Protein AF-A0AA85J1I8-F1 (afdb_monomer)

pLDDT: mean 72.12, std 15.94, range [35.16, 92.12]

Mean predicted aligned error: 10.32 Å

Foldseek 3Di:
DVQDQVLVLVVVLVVVDPCPDLEAEEEEEEECVVVADQVNVVVVVVVRLVVSQVVVVPCCVVVPDPGHRHYHYDYDYDDLCVLVVSVVVVHQEYEYAEALVSLVSSQVVCFVVLRQYEYEHVPFDDPVSVVVSVVPSTSYHYDHCDPVNVCCVVVVD

Radius of gyration: 15.45 Å; Cα contacts (8 Å, |Δi|>4): 206; chains: 1; bounding box: 33×38×38 Å

Solvent-accessible surface area (backbone atoms only — not comparable to full-atom values): 9075 Å² total; per-residue (Å²): 106,92,55,60,69,63,51,50,54,53,60,68,48,55,84,75,52,80,69,86,53,69,57,48,34,33,35,35,36,31,39,79,88,71,79,63,54,70,67,62,51,49,54,53,45,53,63,42,50,69,49,42,65,65,57,46,58,66,64,32,73,78,68,77,50,95,62,81,57,47,79,44,78,46,80,43,72,70,48,90,64,49,59,56,54,39,56,77,68,64,40,58,34,39,38,33,46,23,39,41,71,56,40,53,52,50,46,67,65,31,33,88,73,69,35,40,30,36,34,39,34,54,64,64,64,59,69,71,68,46,56,60,46,68,75,40,93,53,49,60,46,79,49,67,80,44,72,66,59,49,44,47,42,63,72,73,106

Nearest PDB structures (foldseek):
  7f57-assembly1_D  TM=6.020E-01  e=2.165E-02  Rattus norvegicus
  8gc5-assembly1_D  TM=5.564E-01  e=2.461E-02  Rattus norvegicus
  8h50-assembly1_B  TM=5.352E-01  e=3.195E-01  unclassified
  2hqr-assembly1_B  TM=5.056E-01  e=8.909E-01  Helicobacter pylori J99
  8h4z-assembly2_D  TM=4.462E-01  e=3.872E-01  Helicobacter pylori NCTC 11637 = CCUG 17874 = ATCC 43504 = JCM 12093

Secondary structure (DSSP, 8-state):
--SHHHHHHHHHHSTT---SSSEEEEEEEE-GGG---HHHHHHHHHHHHHHHHHHHHHHHTTTT-SSPPEEEEEEEE--HHHHHHHHHTT-SEEEEES-HHHHHHHHHHHGGGT-EEEE--SSPPPHHHHHHHHTTT--EEE----HHHHHHHHHT-

Sequence (157 aa):
MKYSAFVLAILSAIPTCTCDGNTLNIGIIYDNELGISGEALMRRFDELSAKMEYYADYPIRNFSLPSPPALNITVNEFTVGQVCNLIERNVHVIISLTTCSVAQLIESQTSPHRITHVAIPRPACSKDSIDSSALSASTTIWIQPTPEHTSRAIYEL

Structure (mmCIF, N/CA/C/O backbone):
data_AF-A0AA85J1I8-F1
#
_entry.id   AF-A0AA85J1I8-F1
#
loop_
_atom_site.group_PDB
_atom_site.id
_atom_site.type_symbol
_atom_site.label_atom_id
_atom_site.label_alt_id
_atom_site.label_comp_id
_atom_site.label_asym_id
_atom_site.label_entity_id
_atom_site.label_seq_id
_atom_site.pdbx_PDB_ins_code
_atom_site.Cartn_x
_atom_site.Cartn_y
_atom_site.Cartn_z
_atom_site.occupancy
_atom_site.B_iso_or_equiv
_atom_site.auth_seq_id
_atom_site.auth_comp_id
_atom_site.auth_asym_id
_atom_site.auth_atom_id
_atom_site.pdbx_PDB_model_num
ATOM 1 N N . MET A 1 1 ? 9.930 15.253 -5.716 1.00 35.16 1 MET A N 1
ATOM 2 C CA . MET A 1 1 ? 8.536 14.742 -5.571 1.00 35.16 1 MET A CA 1
ATOM 3 C C . MET A 1 1 ? 8.417 13.437 -4.745 1.00 35.16 1 MET A C 1
ATOM 5 O O . MET A 1 1 ? 7.687 12.536 -5.130 1.00 35.16 1 MET A O 1
ATOM 9 N N . LYS A 1 2 ? 9.072 13.281 -3.581 1.00 42.81 2 LYS A N 1
ATOM 10 C CA . LYS A 1 2 ? 9.062 11.976 -2.867 1.00 42.81 2 LYS A CA 1
ATOM 11 C C . LYS A 1 2 ? 7.826 11.701 -1.993 1.00 42.81 2 LYS A C 1
ATOM 13 O O . LYS A 1 2 ? 7.659 10.581 -1.535 1.00 42.81 2 LYS A O 1
ATOM 18 N N . TYR A 1 3 ? 6.961 12.693 -1.783 1.00 43.09 3 TYR A N 1
ATOM 19 C CA . TYR A 1 3 ? 5.944 12.638 -0.723 1.00 43.09 3 TYR A CA 1
ATOM 20 C C . TYR A 1 3 ? 4.504 12.871 -1.198 1.00 43.09 3 TYR A C 1
ATOM 22 O O . TYR A 1 3 ? 3.575 12.688 -0.426 1.00 43.09 3 TYR A O 1
ATOM 30 N N . SER A 1 4 ? 4.290 13.239 -2.465 1.00 49.56 4 SER A N 1
ATOM 31 C CA . SER A 1 4 ? 2.975 13.705 -2.929 1.00 49.56 4 SER A CA 1
ATOM 32 C C . SER A 1 4 ? 1.932 12.585 -3.016 1.00 49.56 4 SER A C 1
ATOM 34 O O . SER A 1 4 ? 0.830 12.761 -2.517 1.00 49.56 4 SER A O 1
ATOM 36 N N . ALA A 1 5 ? 2.284 11.420 -3.565 1.00 50.50 5 ALA A N 1
ATOM 37 C CA . ALA A 1 5 ? 1.347 10.308 -3.739 1.00 50.50 5 ALA A CA 1
ATOM 38 C C . ALA A 1 5 ? 0.923 9.652 -2.412 1.00 50.50 5 ALA A C 1
ATOM 40 O O . ALA A 1 5 ? -0.248 9.348 -2.218 1.00 50.50 5 ALA A O 1
ATOM 41 N N . PHE A 1 6 ? 1.866 9.478 -1.483 1.00 52.22 6 PHE A N 1
ATOM 42 C CA . P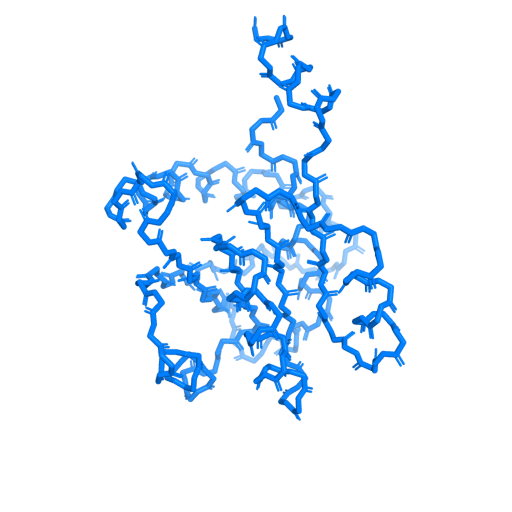HE A 1 6 ? 1.597 8.886 -0.170 1.00 52.22 6 PHE A CA 1
ATOM 43 C C . PHE A 1 6 ? 0.777 9.819 0.728 1.00 52.22 6 PHE A C 1
ATOM 45 O O . PHE A 1 6 ? -0.173 9.387 1.376 1.00 52.22 6 PHE A O 1
ATOM 52 N N . VAL A 1 7 ? 1.101 11.117 0.718 1.00 55.50 7 VAL A N 1
ATOM 53 C CA . VAL A 1 7 ? 0.304 12.126 1.422 1.00 55.50 7 VAL A CA 1
ATOM 54 C C . VAL A 1 7 ? -1.100 12.189 0.825 1.00 55.50 7 VAL A C 1
ATOM 56 O O . VAL A 1 7 ? -2.063 12.163 1.578 1.00 55.50 7 VAL A O 1
ATOM 59 N N . LEU A 1 8 ? -1.244 12.179 -0.505 1.00 56.53 8 LEU A N 1
ATOM 60 C CA . LEU A 1 8 ? -2.554 12.161 -1.161 1.00 56.53 8 LEU A CA 1
ATOM 61 C C . LEU A 1 8 ? -3.372 10.911 -0.792 1.00 56.53 8 LEU A C 1
ATOM 63 O O . LEU A 1 8 ? -4.560 11.028 -0.508 1.00 56.53 8 LEU A O 1
ATOM 67 N N . ALA A 1 9 ? -2.730 9.742 -0.736 1.00 58.00 9 ALA A N 1
ATOM 68 C CA . ALA A 1 9 ? -3.348 8.480 -0.336 1.00 58.00 9 ALA A CA 1
ATOM 69 C C . ALA A 1 9 ? -3.899 8.532 1.097 1.00 58.00 9 ALA A C 1
ATOM 71 O O . ALA A 1 9 ? -5.064 8.215 1.326 1.00 58.00 9 ALA A O 1
ATOM 72 N N . ILE A 1 10 ? -3.100 9.007 2.052 1.00 60.16 10 ILE A N 1
ATOM 73 C CA . ILE A 1 10 ? -3.542 9.140 3.445 1.00 60.16 10 ILE A CA 1
ATOM 74 C C . ILE A 1 10 ? -4.619 10.216 3.572 1.00 60.16 10 ILE A C 1
ATOM 76 O O . ILE A 1 10 ? -5.640 9.967 4.203 1.00 60.16 10 ILE A O 1
ATOM 80 N N . LEU A 1 11 ? -4.452 11.372 2.920 1.00 58.59 11 LEU A N 1
ATOM 81 C CA . LEU A 1 11 ? -5.455 12.440 2.923 1.00 58.59 11 LEU A CA 1
ATOM 82 C C . LEU A 1 11 ? -6.796 11.982 2.339 1.00 58.59 11 LEU A C 1
ATOM 84 O O . LEU A 1 11 ? -7.837 12.383 2.847 1.00 58.59 11 LEU A O 1
ATOM 88 N N . SER A 1 12 ? -6.787 11.121 1.318 1.00 58.34 12 SER A N 1
ATOM 89 C CA . SER A 1 12 ? -8.013 10.560 0.734 1.00 58.34 12 SER A CA 1
ATOM 90 C C . SER A 1 12 ? -8.748 9.583 1.658 1.00 58.34 12 SER A C 1
ATOM 92 O O . SER A 1 12 ? -9.943 9.368 1.479 1.00 58.34 12 SER A O 1
ATOM 94 N N . ALA A 1 13 ? -8.065 9.036 2.668 1.00 56.28 13 ALA A N 1
ATOM 95 C CA . ALA A 1 13 ? -8.637 8.106 3.637 1.00 56.28 13 ALA A CA 1
ATOM 96 C C . ALA A 1 13 ? -9.138 8.770 4.931 1.00 56.28 13 ALA A C 1
ATOM 98 O O . ALA A 1 13 ? -9.902 8.165 5.685 1.00 56.28 13 ALA A O 1
ATOM 99 N N . ILE A 1 14 ? -8.754 10.024 5.189 1.00 56.56 14 ILE A N 1
ATOM 100 C CA . ILE A 1 14 ? -9.244 10.799 6.341 1.00 56.56 14 ILE A CA 1
ATOM 101 C C . ILE A 1 14 ? -10.782 10.951 6.329 1.00 56.56 14 ILE A C 1
ATOM 103 O O . ILE A 1 14 ? -11.387 10.728 7.375 1.00 56.56 14 ILE A O 1
ATOM 107 N N . PRO A 1 15 ? -11.458 11.247 5.195 1.00 52.00 15 PRO A N 1
ATOM 108 C CA . PRO A 1 15 ? -12.918 11.385 5.156 1.00 52.00 15 PRO A CA 1
ATOM 109 C C . PRO A 1 15 ? -13.671 10.071 5.392 1.00 52.00 15 PRO A C 1
ATOM 111 O O . PRO A 1 15 ? -14.834 10.096 5.781 1.00 52.00 15 PRO A O 1
ATOM 114 N N . THR A 1 16 ? -13.032 8.924 5.135 1.00 51.06 16 THR A N 1
ATOM 115 C CA . THR A 1 16 ? -13.631 7.594 5.342 1.00 51.06 16 THR A CA 1
ATOM 116 C C . THR A 1 16 ? -13.517 7.105 6.786 1.00 51.06 16 THR A C 1
ATOM 118 O O . THR A 1 16 ? -14.067 6.062 7.128 1.00 51.06 16 THR A O 1
ATOM 121 N N . CYS A 1 17 ? -12.816 7.850 7.642 1.00 49.97 17 CYS A N 1
ATOM 122 C CA . CYS A 1 17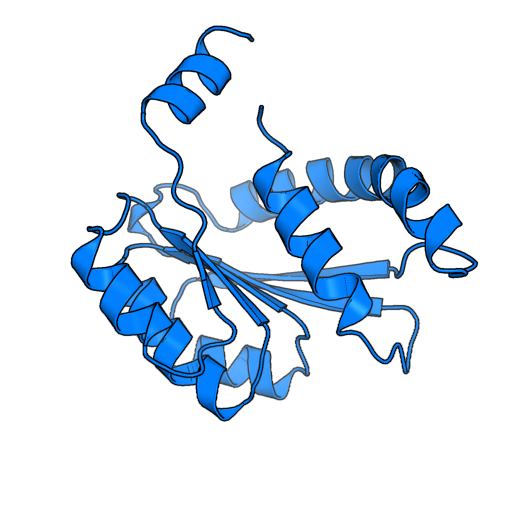 ? -12.613 7.498 9.036 1.00 49.97 17 CYS A CA 1
ATOM 123 C C . CYS A 1 17 ? -13.767 8.064 9.880 1.00 49.97 17 CYS A C 1
ATOM 125 O O . CYS A 1 17 ? -13.810 9.255 10.183 1.00 49.97 17 CYS A O 1
ATOM 127 N N . THR A 1 18 ? -14.708 7.217 10.301 1.00 48.00 18 THR A N 1
ATOM 128 C CA . THR A 1 18 ? -15.500 7.514 11.502 1.00 48.00 18 THR A CA 1
ATOM 129 C C . THR A 1 18 ? -14.554 7.320 12.683 1.00 48.00 18 THR A C 1
ATOM 131 O O . THR A 1 18 ? -14.324 6.188 13.096 1.00 48.00 18 THR A O 1
ATOM 134 N N . CYS A 1 19 ? -13.904 8.396 13.135 1.00 51.62 19 CYS A N 1
ATOM 135 C CA . CYS A 1 19 ? -12.876 8.361 14.179 1.00 51.62 19 CYS A CA 1
ATOM 136 C C . CYS A 1 19 ? -13.466 7.970 15.544 1.00 51.62 19 CYS A C 1
ATOM 138 O O . CYS A 1 19 ? -13.639 8.817 16.419 1.00 51.62 19 CYS A O 1
ATOM 140 N N . ASP A 1 20 ? -13.762 6.688 15.739 1.00 47.06 20 ASP A N 1
ATOM 141 C CA . ASP A 1 20 ? -14.027 6.108 17.052 1.00 47.06 20 ASP A CA 1
ATOM 142 C C . ASP A 1 20 ? -12.664 5.764 17.674 1.00 47.06 20 ASP A C 1
ATOM 144 O O . ASP A 1 20 ? -12.159 4.646 17.609 1.00 47.06 20 ASP A O 1
ATOM 148 N N . GLY A 1 21 ? -11.986 6.807 18.154 1.00 55.88 21 GLY A N 1
ATOM 149 C CA . GLY A 1 21 ? -10.577 6.767 18.539 1.00 55.88 21 GLY A CA 1
ATOM 150 C C . GLY A 1 21 ? -9.722 7.566 17.561 1.00 55.88 21 GLY A C 1
ATOM 151 O O . GLY A 1 21 ? -9.796 7.412 16.348 1.00 55.88 21 GLY A O 1
ATOM 152 N N . ASN A 1 22 ? -8.910 8.469 18.096 1.00 69.00 22 ASN A N 1
ATOM 153 C CA . ASN A 1 22 ? -8.157 9.484 17.357 1.00 69.00 22 ASN A CA 1
ATOM 154 C C . ASN A 1 22 ? -6.948 8.899 16.579 1.00 69.00 22 ASN A C 1
ATOM 156 O O . ASN A 1 22 ? -5.903 9.543 16.498 1.00 69.00 22 ASN A O 1
ATOM 160 N N . THR A 1 23 ? -7.037 7.658 16.080 1.00 77.06 23 THR A N 1
ATOM 161 C CA . THR A 1 23 ? -5.923 6.897 15.498 1.00 77.06 23 THR A CA 1
ATOM 162 C C . THR A 1 23 ? -6.300 6.274 14.156 1.00 77.06 23 THR A C 1
ATOM 164 O O . THR A 1 23 ? -7.248 5.501 14.057 1.00 77.06 23 THR A O 1
ATOM 167 N N . LEU A 1 24 ? -5.503 6.558 13.128 1.00 79.00 24 LEU A N 1
ATOM 168 C CA . LEU A 1 24 ? -5.640 5.990 11.793 1.00 79.00 24 LEU A CA 1
ATOM 169 C C . LEU A 1 24 ? -4.692 4.790 11.638 1.00 79.00 24 LEU A C 1
ATOM 171 O O . LEU A 1 24 ? -3.483 4.950 11.468 1.00 79.00 24 LEU A O 1
ATOM 175 N N . ASN A 1 25 ? -5.253 3.580 11.695 1.00 86.38 25 ASN A N 1
ATOM 176 C CA . ASN A 1 25 ? -4.525 2.330 11.438 1.00 86.38 25 ASN A CA 1
ATOM 177 C C . ASN A 1 25 ? -4.272 2.129 9.934 1.00 86.38 25 ASN A C 1
ATOM 179 O O . ASN A 1 25 ? -5.225 1.977 9.164 1.00 86.38 25 ASN A O 1
ATOM 183 N N . ILE A 1 26 ? -3.001 2.081 9.535 1.00 86.88 26 ILE A N 1
ATOM 184 C CA . ILE A 1 26 ? -2.547 1.906 8.152 1.00 86.88 26 ILE A CA 1
ATOM 185 C C . ILE A 1 26 ? -1.728 0.616 8.061 1.00 86.88 26 ILE A C 1
ATOM 187 O O . ILE A 1 26 ? -0.683 0.472 8.696 1.00 86.88 26 ILE A O 1
ATOM 191 N N . GLY A 1 27 ? -2.191 -0.323 7.241 1.00 90.94 27 GLY A N 1
ATOM 192 C CA . GLY A 1 27 ? -1.435 -1.512 6.868 1.00 90.94 27 GLY A CA 1
ATOM 193 C C . GLY A 1 27 ? -0.627 -1.259 5.602 1.00 90.94 27 GLY A C 1
ATOM 194 O O . GLY A 1 27 ? -1.156 -0.743 4.625 1.00 90.94 27 GLY A O 1
ATOM 195 N N . ILE A 1 28 ? 0.644 -1.635 5.591 1.00 90.12 28 I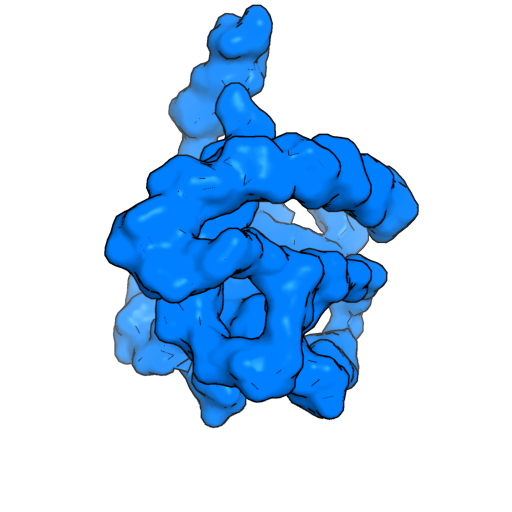LE A N 1
ATOM 196 C CA . ILE A 1 28 ? 1.511 -1.563 4.418 1.00 90.12 28 ILE A CA 1
ATOM 197 C C . ILE A 1 28 ? 1.982 -2.971 4.090 1.00 90.12 28 ILE A C 1
ATOM 199 O O . ILE A 1 28 ? 2.512 -3.680 4.947 1.00 90.12 28 ILE A O 1
ATOM 203 N N . ILE A 1 29 ? 1.781 -3.363 2.840 1.00 92.12 29 ILE A N 1
ATOM 204 C CA . ILE A 1 29 ? 2.192 -4.653 2.305 1.00 92.12 29 ILE A CA 1
ATOM 205 C C . ILE A 1 29 ? 3.244 -4.404 1.237 1.00 92.12 29 ILE A C 1
ATOM 207 O O . ILE A 1 29 ? 3.017 -3.604 0.330 1.00 92.12 29 ILE A O 1
ATOM 211 N N . TYR A 1 30 ? 4.376 -5.091 1.330 1.00 90.69 30 TYR A N 1
ATOM 212 C CA . TYR A 1 30 ? 5.431 -5.020 0.324 1.00 90.69 30 TYR A CA 1
ATOM 213 C C . TYR A 1 30 ? 5.834 -6.412 -0.167 1.00 90.69 30 TYR A C 1
ATOM 215 O O . TYR A 1 30 ? 5.644 -7.384 0.556 1.00 90.69 30 TYR A O 1
ATOM 223 N N . ASP A 1 31 ? 6.379 -6.529 -1.376 1.00 87.00 31 ASP A N 1
ATOM 224 C CA . ASP A 1 31 ? 6.956 -7.783 -1.872 1.00 87.00 31 ASP A CA 1
ATOM 225 C C . ASP A 1 31 ? 8.465 -7.666 -2.140 1.00 87.00 31 ASP A C 1
ATOM 227 O O . ASP A 1 31 ? 9.048 -6.577 -2.180 1.00 87.00 31 ASP A O 1
ATOM 231 N N . ASN A 1 32 ? 9.117 -8.821 -2.285 1.00 77.94 32 ASN A N 1
ATOM 232 C CA . ASN A 1 32 ? 10.573 -8.911 -2.439 1.00 77.94 32 ASN A CA 1
ATOM 233 C C . ASN A 1 32 ? 11.087 -8.325 -3.761 1.00 77.94 32 ASN A C 1
ATOM 235 O O . ASN A 1 32 ? 12.268 -7.990 -3.869 1.00 77.94 32 ASN A O 1
ATOM 239 N N . GLU A 1 33 ? 10.204 -8.139 -4.741 1.00 76.94 33 GLU A N 1
ATOM 240 C CA . GLU A 1 33 ? 10.519 -7.566 -6.055 1.00 76.94 33 GLU A CA 1
ATOM 241 C C . GLU A 1 33 ? 10.885 -6.075 -5.969 1.00 76.94 33 GLU A C 1
ATOM 243 O O . GLU A 1 33 ? 11.509 -5.514 -6.872 1.00 76.94 33 GLU A O 1
ATOM 248 N N . LEU A 1 34 ? 10.568 -5.410 -4.855 1.00 68.31 34 LEU A N 1
ATOM 249 C CA . LEU A 1 34 ? 10.984 -4.029 -4.626 1.00 68.31 34 LEU A CA 1
ATOM 250 C C . LEU A 1 34 ? 12.473 -3.856 -4.331 1.00 68.31 34 LEU A C 1
ATOM 252 O O . LEU A 1 34 ? 12.974 -2.734 -4.464 1.00 68.31 34 LEU A O 1
ATOM 256 N N . GLY A 1 35 ? 13.168 -4.909 -3.889 1.00 69.50 35 GLY A N 1
ATOM 257 C CA . GLY A 1 35 ? 14.573 -4.831 -3.477 1.00 69.50 35 GLY A CA 1
ATOM 258 C C . GLY A 1 35 ? 14.826 -3.910 -2.273 1.00 69.50 35 GLY A C 1
ATOM 259 O O . GLY A 1 35 ? 15.940 -3.414 -2.101 1.00 69.50 35 GLY A O 1
ATOM 260 N N . ILE A 1 36 ? 13.802 -3.637 -1.455 1.00 71.75 36 ILE A N 1
ATOM 261 C CA . ILE A 1 36 ? 13.881 -2.802 -0.248 1.00 71.75 36 ILE A CA 1
ATOM 262 C C . ILE A 1 36 ? 13.406 -3.638 0.941 1.00 71.75 36 ILE A C 1
ATOM 264 O O . ILE A 1 36 ? 12.326 -4.216 0.891 1.00 71.75 36 ILE A O 1
ATOM 268 N N . SER A 1 37 ? 14.196 -3.690 2.017 1.00 77.44 37 SER A N 1
ATOM 269 C CA . SER A 1 37 ? 13.801 -4.400 3.237 1.00 77.44 37 SER A CA 1
ATOM 270 C C . SER A 1 37 ? 12.683 -3.669 3.989 1.00 77.44 37 SER A C 1
ATOM 272 O O . SER A 1 37 ? 12.597 -2.436 3.959 1.00 77.44 37 SER A O 1
ATOM 274 N N . GLY A 1 38 ? 11.871 -4.420 4.739 1.00 75.50 38 GLY A N 1
ATOM 275 C CA . GLY A 1 38 ? 10.821 -3.857 5.594 1.00 75.50 38 GLY A CA 1
ATOM 276 C C . GLY A 1 38 ? 11.334 -2.806 6.587 1.00 75.50 38 GLY A C 1
ATOM 277 O O . GLY A 1 38 ? 10.691 -1.778 6.768 1.00 75.50 38 GLY A O 1
ATOM 278 N N . GLU A 1 39 ? 12.529 -2.992 7.159 1.00 79.44 39 GLU A N 1
ATOM 279 C CA . GLU A 1 39 ? 13.159 -2.007 8.057 1.00 79.44 39 GLU A CA 1
ATOM 280 C C . GLU A 1 39 ? 13.490 -0.688 7.346 1.00 79.44 39 GLU A C 1
ATOM 282 O O . GLU A 1 39 ? 13.252 0.400 7.875 1.00 79.44 39 GLU A O 1
ATOM 287 N N . ALA A 1 40 ? 14.022 -0.765 6.122 1.00 79.50 40 ALA A N 1
ATOM 288 C CA . ALA A 1 40 ? 14.320 0.422 5.334 1.00 79.50 40 ALA A CA 1
ATOM 289 C C . ALA A 1 40 ? 13.036 1.173 4.955 1.00 79.50 40 ALA A C 1
ATOM 291 O O . ALA A 1 40 ? 13.037 2.405 4.955 1.00 79.50 40 ALA A O 1
ATOM 292 N N . LEU A 1 41 ? 11.952 0.444 4.671 1.00 76.31 41 LEU A N 1
ATOM 293 C CA . LEU A 1 41 ? 10.613 0.988 4.440 1.00 76.31 41 LEU A CA 1
ATOM 294 C C . LEU A 1 41 ? 10.046 1.665 5.689 1.00 76.31 41 LEU A C 1
ATOM 296 O O . LEU A 1 41 ? 9.657 2.827 5.606 1.00 76.31 41 LEU A O 1
ATOM 300 N N . MET A 1 42 ? 10.076 0.996 6.844 1.00 78.81 42 MET A N 1
ATOM 301 C CA . MET A 1 42 ? 9.647 1.570 8.125 1.00 78.81 42 MET A CA 1
ATOM 302 C C . MET A 1 42 ? 10.375 2.877 8.425 1.00 78.81 42 MET A C 1
ATOM 304 O O . MET A 1 42 ? 9.729 3.894 8.642 1.00 78.81 42 MET A O 1
ATOM 308 N N . ARG A 1 43 ? 11.707 2.909 8.292 1.00 79.00 43 ARG A N 1
ATOM 309 C CA . ARG A 1 43 ? 12.483 4.138 8.510 1.00 79.00 43 ARG A CA 1
ATOM 310 C C . ARG A 1 43 ? 12.057 5.280 7.580 1.00 79.00 43 ARG A C 1
ATOM 312 O O . ARG A 1 43 ? 12.018 6.436 7.991 1.00 79.00 43 ARG A O 1
ATOM 319 N N . ARG A 1 44 ? 11.736 4.978 6.316 1.00 76.62 44 ARG A N 1
ATOM 320 C CA . ARG A 1 44 ? 11.219 5.983 5.368 1.00 76.62 44 ARG A CA 1
ATOM 321 C C . ARG A 1 44 ? 9.843 6.491 5.773 1.00 76.62 44 ARG A C 1
ATOM 323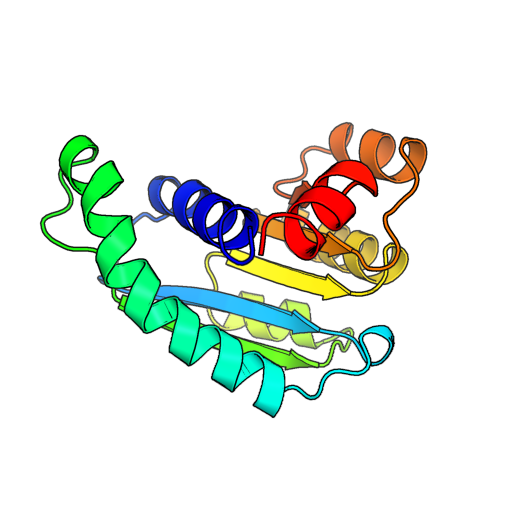 O O . ARG A 1 44 ? 9.559 7.667 5.548 1.00 76.62 44 ARG A O 1
ATOM 330 N N . PHE A 1 45 ? 9.012 5.629 6.349 1.00 74.50 45 PHE A N 1
ATOM 331 C CA . PHE A 1 45 ? 7.714 6.023 6.878 1.00 74.50 45 PHE A CA 1
ATOM 332 C C . PHE A 1 45 ? 7.826 6.827 8.160 1.00 74.50 45 PHE A C 1
ATOM 334 O O . PHE A 1 45 ? 7.113 7.812 8.263 1.00 74.50 45 PHE A O 1
ATOM 341 N N . ASP A 1 46 ? 8.755 6.522 9.059 1.00 75.69 46 ASP A N 1
ATOM 342 C CA . ASP A 1 46 ? 8.989 7.336 10.257 1.00 75.69 46 ASP A CA 1
ATOM 343 C C . ASP A 1 46 ? 9.440 8.758 9.876 1.00 75.69 46 ASP A C 1
ATOM 345 O O . ASP A 1 46 ? 8.882 9.752 10.347 1.00 75.69 46 ASP A O 1
ATOM 349 N N . GLU A 1 47 ? 10.383 8.868 8.928 1.00 74.19 47 GLU A N 1
ATOM 350 C CA . GLU A 1 47 ? 10.819 10.150 8.348 1.00 74.19 47 GLU A CA 1
ATOM 351 C C . GLU A 1 47 ? 9.660 10.924 7.700 1.00 74.19 47 GLU A C 1
ATOM 353 O O . GLU A 1 47 ? 9.646 12.159 7.696 1.00 74.19 47 GLU A O 1
ATOM 358 N N . LEU A 1 48 ? 8.715 10.204 7.091 1.00 67.25 48 LEU A N 1
ATOM 359 C CA . LEU A 1 48 ? 7.563 10.789 6.421 1.00 67.25 48 LEU A CA 1
ATOM 360 C C . LEU A 1 48 ? 6.473 11.174 7.414 1.00 67.25 48 LEU A C 1
ATOM 362 O O . LEU A 1 48 ? 5.962 12.277 7.303 1.00 67.25 48 LEU A O 1
ATOM 366 N N . SER A 1 49 ? 6.172 10.341 8.404 1.00 68.06 49 SER A N 1
ATOM 367 C CA . SER A 1 49 ? 5.190 10.586 9.460 1.00 68.06 49 SER A CA 1
ATOM 368 C C . SER A 1 49 ? 5.476 11.907 10.171 1.00 68.06 49 SER A C 1
ATOM 370 O O . SER A 1 49 ? 4.604 12.771 10.242 1.00 68.06 49 SER A O 1
ATOM 372 N N . ALA A 1 50 ? 6.740 12.138 10.545 1.00 67.69 50 ALA A N 1
ATOM 373 C CA . ALA A 1 50 ? 7.181 13.397 11.146 1.00 67.69 50 ALA A CA 1
ATOM 374 C C . ALA A 1 50 ? 6.922 14.626 10.248 1.00 67.69 50 ALA A C 1
ATOM 376 O O . ALA A 1 50 ? 6.669 15.726 10.730 1.00 67.69 50 ALA A O 1
ATOM 377 N N . LYS A 1 51 ? 6.968 14.457 8.920 1.00 66.69 51 LYS A N 1
ATOM 378 C CA . LYS A 1 51 ? 6.629 15.516 7.954 1.00 66.69 51 LYS A CA 1
ATOM 379 C C . LYS A 1 51 ? 5.129 15.586 7.676 1.00 66.69 51 LYS A C 1
ATOM 381 O O . LYS A 1 51 ? 4.620 16.649 7.343 1.00 66.69 51 LYS A O 1
ATOM 386 N N . MET A 1 52 ? 4.417 14.472 7.768 1.00 61.47 52 MET A N 1
ATOM 387 C CA . MET A 1 52 ? 2.985 14.396 7.522 1.00 61.47 52 MET A CA 1
ATOM 388 C C . MET A 1 52 ? 2.190 15.120 8.589 1.00 61.47 52 MET A C 1
ATOM 390 O O . MET A 1 52 ? 1.240 15.793 8.223 1.00 61.47 52 MET A O 1
ATOM 394 N N . GLU A 1 53 ? 2.600 15.065 9.856 1.00 59.47 53 GLU A N 1
ATOM 395 C CA . GLU A 1 53 ? 2.010 15.904 10.907 1.00 59.47 53 GLU A CA 1
ATOM 396 C C . GLU A 1 53 ? 2.057 17.393 10.529 1.00 59.47 53 GLU A C 1
ATOM 398 O O . GLU A 1 53 ? 1.073 18.110 10.693 1.00 59.47 53 GLU A O 1
ATOM 403 N N . TYR A 1 54 ? 3.159 17.835 9.914 1.00 60.28 54 TYR A N 1
ATOM 404 C CA . TYR A 1 54 ? 3.311 19.202 9.416 1.00 60.28 54 TYR A CA 1
ATOM 405 C C . TYR A 1 54 ? 2.402 19.514 8.210 1.00 60.28 54 TYR A C 1
ATOM 407 O O . TYR A 1 54 ? 1.821 20.594 8.140 1.00 60.28 54 TYR A O 1
ATOM 415 N N . TYR A 1 55 ? 2.241 18.584 7.260 1.00 53.81 55 TYR A N 1
ATOM 416 C CA . TYR A 1 55 ? 1.405 18.800 6.065 1.00 53.81 55 TYR A CA 1
ATOM 417 C C . TYR A 1 55 ? -0.094 18.555 6.290 1.00 53.81 55 TYR A C 1
ATOM 419 O O . TYR A 1 55 ? -0.916 19.137 5.582 1.00 53.81 55 TYR A O 1
ATOM 427 N N . ALA A 1 56 ? -0.464 17.712 7.255 1.00 54.56 56 ALA A N 1
ATOM 428 C CA . ALA A 1 56 ? -1.849 17.392 7.584 1.00 54.56 56 ALA A CA 1
ATOM 429 C C . ALA A 1 56 ? -2.586 18.597 8.190 1.00 54.56 56 ALA A C 1
ATOM 431 O O . ALA A 1 56 ? -3.793 18.716 7.998 1.00 54.56 56 ALA A O 1
ATOM 432 N N . ASP A 1 57 ? -1.872 19.539 8.818 1.00 53.00 57 ASP A N 1
ATOM 433 C CA . ASP A 1 57 ? -2.451 20.779 9.357 1.00 53.00 57 ASP A CA 1
ATOM 434 C C . ASP A 1 57 ? -3.115 21.656 8.268 1.00 53.00 57 ASP A C 1
ATOM 436 O O . ASP A 1 57 ? -4.009 22.453 8.548 1.00 53.00 57 ASP A O 1
ATOM 440 N N . TYR A 1 58 ? -2.745 21.486 6.992 1.00 49.94 58 TYR A N 1
ATOM 441 C CA . TYR A 1 58 ? -3.269 22.306 5.895 1.00 49.94 58 TYR A CA 1
ATOM 442 C C . TYR A 1 58 ? -4.704 21.923 5.458 1.00 49.94 58 TYR A C 1
ATOM 444 O O . TYR A 1 58 ? -5.565 22.804 5.417 1.00 49.94 58 TYR A O 1
ATOM 452 N N . PRO A 1 59 ? -5.031 20.644 5.170 1.00 49.12 59 PRO A N 1
ATOM 453 C CA . PRO A 1 59 ? -6.406 20.228 4.878 1.00 49.12 59 PRO A CA 1
ATOM 454 C C . PRO A 1 59 ? -7.293 20.068 6.125 1.00 49.12 59 PRO A C 1
ATOM 456 O O . PRO A 1 59 ? -8.505 20.247 6.023 1.00 49.12 59 PRO A O 1
ATOM 459 N N . ILE A 1 60 ? -6.728 19.775 7.304 1.00 50.34 60 ILE A N 1
ATOM 460 C CA . ILE A 1 60 ? -7.494 19.543 8.546 1.00 50.34 60 ILE A CA 1
ATOM 461 C C . ILE A 1 60 ? -8.266 20.783 9.006 1.00 50.34 60 ILE A C 1
ATOM 463 O O . ILE A 1 60 ? -9.398 20.666 9.481 1.00 50.34 60 ILE A O 1
ATOM 467 N N . ARG A 1 61 ? -7.719 21.979 8.761 1.00 48.72 61 ARG A N 1
ATOM 468 C CA . ARG A 1 61 ? -8.389 23.257 9.046 1.00 48.72 61 ARG A CA 1
ATOM 469 C C . ARG A 1 61 ? -9.708 23.440 8.287 1.00 48.72 61 ARG A C 1
ATOM 471 O O . ARG A 1 61 ? -10.570 24.168 8.769 1.00 48.72 61 ARG A O 1
ATOM 478 N N . ASN A 1 62 ? -9.896 22.754 7.155 1.00 48.00 62 ASN A N 1
ATOM 479 C CA . ASN A 1 62 ? -11.144 22.785 6.386 1.00 48.00 62 ASN A CA 1
ATOM 480 C C . ASN A 1 62 ? -12.177 21.730 6.823 1.00 48.00 62 ASN A C 1
ATOM 482 O O . ASN A 1 62 ? -13.349 21.887 6.496 1.00 48.00 62 ASN A O 1
ATOM 486 N N . PHE A 1 63 ? -11.776 20.682 7.553 1.00 51.62 63 PHE A N 1
ATOM 487 C CA . PHE A 1 63 ? -12.650 19.557 7.936 1.00 51.62 63 PHE A CA 1
ATOM 488 C C . PHE A 1 63 ? -13.015 19.520 9.432 1.00 51.62 63 PHE A C 1
ATOM 490 O O . PHE A 1 63 ? -13.546 18.522 9.911 1.00 51.62 63 PHE A O 1
ATOM 497 N N . SER A 1 64 ? -12.769 20.605 10.174 1.00 52.25 64 SER A N 1
ATOM 498 C CA . SER A 1 64 ? -13.189 20.759 11.581 1.00 52.25 64 SER A CA 1
ATOM 499 C C . SER A 1 64 ? -12.609 19.726 12.563 1.00 52.25 64 SER A C 1
ATOM 501 O O . SER A 1 64 ? -13.141 19.565 13.660 1.00 52.25 64 SER A O 1
ATOM 503 N N . LEU A 1 65 ? -11.513 19.043 12.214 1.00 52.94 65 LEU A N 1
ATOM 504 C CA . LEU A 1 65 ? -10.809 18.171 13.156 1.00 52.94 65 LEU A CA 1
ATOM 505 C C . LEU A 1 65 ? -9.875 19.027 14.039 1.00 52.94 65 LEU A C 1
ATOM 507 O O . LEU A 1 65 ? -9.095 19.814 13.503 1.00 52.94 65 LEU A O 1
ATOM 511 N N . PRO A 1 66 ? -9.931 18.905 15.381 1.00 54.56 66 PRO A N 1
ATOM 512 C CA . PRO A 1 66 ? -9.117 19.715 16.294 1.00 54.56 66 PRO A CA 1
ATOM 513 C C . PRO A 1 66 ? -7.615 19.387 16.226 1.00 54.56 66 PRO A C 1
ATOM 515 O O . PRO A 1 66 ? -6.792 20.208 16.624 1.00 54.56 66 PRO A O 1
ATOM 518 N N . SER A 1 67 ? -7.255 18.205 15.718 1.00 59.81 67 SER A N 1
ATOM 519 C CA . SER A 1 67 ? -5.880 17.758 15.480 1.00 59.81 67 SER A CA 1
ATOM 520 C C . SER A 1 67 ? -5.855 16.626 14.437 1.00 59.81 67 SER A C 1
ATOM 522 O O . SER A 1 67 ? -6.863 15.927 14.294 1.00 59.81 67 SER A O 1
ATOM 524 N N . PRO A 1 68 ? -4.731 16.383 13.735 1.00 62.44 68 PRO A N 1
ATOM 525 C CA . PRO A 1 68 ? -4.549 15.149 12.969 1.00 62.44 68 PRO A CA 1
ATOM 526 C C . PRO A 1 68 ? -4.712 13.907 13.854 1.00 62.44 68 PRO A C 1
ATOM 528 O O . PRO A 1 68 ? -4.299 13.940 15.018 1.00 62.44 68 PRO A O 1
ATOM 531 N N . PRO A 1 69 ? -5.305 12.815 13.332 1.00 70.19 69 PRO A N 1
ATOM 532 C CA . PRO A 1 69 ? -5.292 11.542 14.034 1.00 70.19 69 PRO A CA 1
ATOM 533 C C . PRO A 1 69 ? -3.855 11.018 14.116 1.00 70.19 69 PRO A C 1
ATOM 535 O O . PRO A 1 69 ? -3.069 11.176 13.179 1.00 70.19 69 PRO A O 1
ATOM 538 N N . ALA A 1 70 ? -3.519 10.359 15.223 1.00 76.88 70 ALA A N 1
ATOM 539 C CA . ALA A 1 70 ? -2.257 9.644 15.346 1.00 76.88 70 ALA A CA 1
ATOM 540 C C . ALA A 1 70 ? -2.190 8.537 14.285 1.00 76.88 70 ALA A C 1
ATOM 542 O O . ALA A 1 70 ? -3.168 7.823 14.062 1.00 76.88 70 ALA A O 1
ATOM 543 N N . LEU A 1 71 ? -1.047 8.378 13.625 1.00 77.38 71 LEU A N 1
ATOM 544 C CA . LEU A 1 71 ? -0.864 7.333 12.621 1.00 77.38 71 LEU A CA 1
ATOM 545 C C . LEU A 1 71 ? -0.324 6.069 13.294 1.00 77.38 71 LEU A C 1
ATOM 547 O O . LEU A 1 71 ? 0.691 6.118 13.982 1.00 77.38 71 LEU A O 1
ATOM 551 N N . ASN A 1 72 ? -0.983 4.934 13.072 1.00 84.25 72 ASN A N 1
ATOM 552 C CA . ASN A 1 72 ? -0.490 3.629 13.501 1.00 84.25 72 ASN A CA 1
ATOM 553 C C . ASN A 1 72 ? -0.176 2.787 12.264 1.00 84.25 72 ASN A C 1
ATOM 555 O O . ASN A 1 72 ? -1.084 2.304 11.588 1.00 84.25 72 ASN A O 1
ATOM 559 N N . ILE A 1 73 ? 1.110 2.657 11.943 1.00 84.38 73 ILE A N 1
ATOM 560 C CA . ILE A 1 73 ? 1.578 2.043 10.699 1.00 84.38 73 ILE A CA 1
ATOM 561 C C . ILE A 1 73 ? 2.120 0.647 10.994 1.00 84.38 73 ILE A C 1
ATOM 563 O O . ILE A 1 73 ? 2.984 0.471 11.847 1.00 84.38 73 ILE A O 1
ATOM 567 N N . THR A 1 74 ? 1.644 -0.351 10.253 1.00 88.62 74 THR A N 1
ATOM 568 C CA . THR A 1 74 ? 2.195 -1.711 10.288 1.00 88.62 74 THR A CA 1
ATOM 569 C C . THR A 1 74 ? 2.720 -2.083 8.907 1.00 88.62 74 THR A C 1
ATOM 571 O O . THR A 1 74 ? 1.940 -2.131 7.963 1.00 88.62 74 THR A O 1
ATOM 574 N N . VAL A 1 75 ? 4.013 -2.388 8.777 1.00 88.00 75 VAL A N 1
ATOM 575 C CA . VAL A 1 75 ? 4.628 -2.840 7.514 1.00 88.00 75 VAL A CA 1
ATOM 576 C C . VAL A 1 75 ? 4.889 -4.339 7.579 1.00 88.00 75 VAL A C 1
ATOM 578 O O . VAL A 1 75 ? 5.548 -4.805 8.503 1.00 88.00 75 VAL A O 1
ATOM 581 N N . ASN A 1 76 ? 4.406 -5.090 6.591 1.00 89.75 76 ASN A N 1
ATOM 582 C CA . ASN A 1 76 ? 4.634 -6.529 6.493 1.00 89.75 76 ASN A CA 1
ATOM 583 C C . ASN A 1 76 ? 4.936 -6.954 5.059 1.00 89.75 76 ASN A C 1
ATOM 585 O O . ASN A 1 76 ? 4.442 -6.358 4.102 1.00 89.75 76 ASN A O 1
ATOM 589 N N . GLU A 1 77 ? 5.718 -8.019 4.927 1.00 90.69 77 GLU A N 1
ATOM 590 C CA . GLU A 1 77 ? 5.927 -8.676 3.641 1.00 90.69 77 GLU A CA 1
ATOM 591 C C . GLU A 1 77 ? 4.642 -9.394 3.202 1.00 90.69 77 GLU A C 1
ATOM 593 O O . GLU A 1 77 ? 3.869 -9.896 4.029 1.00 90.69 77 GLU A O 1
ATOM 598 N N . PHE A 1 78 ? 4.391 -9.421 1.897 1.00 90.81 78 PHE A N 1
ATOM 599 C CA . PHE A 1 78 ? 3.216 -10.050 1.330 1.00 90.81 78 PHE A CA 1
ATOM 600 C C . PHE A 1 78 ? 3.222 -11.557 1.583 1.00 90.81 78 PHE A C 1
ATOM 602 O O . PHE A 1 78 ? 4.096 -12.298 1.140 1.00 90.81 78 PHE A O 1
ATOM 609 N N . THR A 1 79 ? 2.153 -12.017 2.221 1.00 89.25 79 THR A N 1
ATOM 610 C CA . THR A 1 79 ? 1.706 -13.407 2.177 1.00 89.25 79 THR A CA 1
ATOM 611 C C . THR A 1 79 ? 0.193 -13.401 1.998 1.00 89.25 79 THR A C 1
ATOM 613 O O . THR A 1 79 ? -0.476 -12.434 2.369 1.00 89.25 79 THR A O 1
ATOM 616 N N . VAL A 1 80 ? -0.373 -14.486 1.464 1.00 81.12 80 VAL A N 1
ATOM 617 C CA . VAL A 1 80 ? -1.825 -14.584 1.220 1.00 81.12 80 VAL A CA 1
ATOM 618 C C . VAL A 1 80 ? -2.640 -14.343 2.500 1.00 81.12 80 VAL A C 1
ATOM 620 O O . VAL A 1 80 ? -3.702 -13.732 2.441 1.00 81.12 80 VAL A O 1
ATOM 623 N N . GLY A 1 81 ? -2.134 -14.767 3.664 1.00 89.38 81 GLY A N 1
ATOM 624 C CA . GLY A 1 81 ? -2.800 -14.559 4.955 1.00 89.38 81 GLY A CA 1
ATOM 625 C C . GLY A 1 81 ? -2.639 -13.151 5.534 1.00 89.38 81 GLY A C 1
ATOM 626 O O . GLY A 1 81 ? -3.385 -12.773 6.437 1.00 89.38 81 GLY A O 1
ATOM 627 N N . GLN A 1 82 ? -1.692 -12.354 5.032 1.00 91.88 82 GLN A N 1
ATOM 628 C CA . GLN A 1 82 ? -1.371 -11.071 5.652 1.00 91.88 82 GLN A CA 1
ATOM 629 C C . GLN A 1 82 ? -2.431 -10.002 5.404 1.00 91.88 82 GLN A C 1
ATOM 631 O O . GLN A 1 82 ? -2.654 -9.158 6.271 1.00 91.88 82 GLN A O 1
ATOM 636 N N . VAL A 1 83 ? -3.122 -10.059 4.265 1.00 90.12 83 VAL A N 1
ATOM 637 C CA . VAL A 1 83 ? -4.251 -9.162 3.991 1.00 90.12 83 VAL A CA 1
ATOM 638 C C . VAL A 1 83 ? -5.353 -9.404 5.021 1.00 90.12 83 VAL A C 1
ATOM 640 O O . VAL A 1 83 ? -5.749 -8.465 5.702 1.00 90.12 83 VAL A O 1
ATOM 643 N N . CYS A 1 84 ? -5.764 -10.658 5.234 1.00 90.19 84 CYS A N 1
ATOM 644 C CA . CYS A 1 84 ? -6.765 -11.012 6.245 1.00 90.19 84 CYS A CA 1
ATOM 645 C C . CYS A 1 84 ? -6.348 -10.591 7.663 1.00 90.19 84 CYS A C 1
ATOM 647 O O . CYS A 1 84 ? -7.150 -10.004 8.378 1.00 90.19 84 CYS A O 1
ATOM 649 N N . ASN A 1 85 ? -5.084 -10.799 8.044 1.00 92.06 85 ASN A N 1
ATOM 650 C CA . ASN A 1 85 ? -4.555 -10.376 9.348 1.00 92.06 85 ASN A CA 1
ATOM 651 C C . ASN A 1 85 ? -4.667 -8.852 9.557 1.00 92.06 85 ASN A C 1
ATOM 653 O O . ASN A 1 85 ? -5.003 -8.390 10.644 1.00 92.06 85 ASN A O 1
ATOM 657 N N . LEU A 1 86 ? -4.420 -8.047 8.517 1.00 91.06 86 LEU A N 1
ATOM 658 C CA . LEU A 1 86 ? -4.612 -6.596 8.596 1.00 91.06 86 LEU A CA 1
ATOM 659 C C . LEU A 1 86 ? -6.097 -6.228 8.725 1.00 91.06 86 LEU A C 1
ATOM 661 O O . LEU A 1 86 ? -6.435 -5.372 9.539 1.00 91.06 86 LEU A O 1
ATOM 665 N N . ILE A 1 87 ? -6.981 -6.902 7.984 1.00 88.50 87 ILE A N 1
ATOM 666 C CA . ILE A 1 87 ? -8.437 -6.714 8.084 1.00 88.50 87 ILE A CA 1
ATOM 667 C C . ILE A 1 87 ? -8.921 -7.003 9.515 1.00 88.50 87 ILE A C 1
ATOM 669 O O . ILE A 1 87 ? -9.618 -6.183 10.107 1.00 88.50 87 ILE A O 1
ATOM 673 N N . GLU A 1 88 ? -8.496 -8.122 10.107 1.00 89.88 88 GLU A N 1
ATOM 674 C CA . GLU A 1 88 ? -8.832 -8.510 11.488 1.00 89.88 88 GLU A CA 1
ATOM 675 C C . GLU A 1 88 ? -8.314 -7.512 12.537 1.00 89.88 88 GLU A C 1
ATOM 677 O O . GLU A 1 88 ? -8.919 -7.344 13.594 1.00 89.88 88 GLU A O 1
ATOM 682 N N . ARG A 1 89 ? -7.222 -6.800 12.234 1.00 87.69 89 ARG A N 1
ATOM 683 C CA . ARG A 1 89 ? -6.656 -5.731 13.075 1.00 87.69 89 ARG A CA 1
ATOM 684 C C . ARG A 1 89 ? -7.343 -4.376 12.902 1.00 87.69 89 ARG A C 1
ATOM 686 O O . ARG A 1 89 ? -6.855 -3.386 13.445 1.00 87.69 89 ARG A O 1
ATOM 693 N N . ASN A 1 90 ? -8.458 -4.323 12.173 1.00 86.06 90 ASN A N 1
ATOM 694 C CA . ASN A 1 90 ? -9.236 -3.109 11.945 1.00 86.06 90 ASN A CA 1
ATOM 695 C C . ASN A 1 90 ? -8.390 -1.979 11.325 1.00 86.06 90 ASN A C 1
ATOM 697 O O . ASN A 1 90 ? -8.357 -0.841 11.812 1.00 86.06 90 ASN A O 1
ATOM 701 N N . VAL A 1 91 ? -7.635 -2.313 10.270 1.00 88.88 91 VAL A N 1
ATOM 702 C CA . VAL A 1 91 ? -6.981 -1.294 9.441 1.00 88.88 91 VAL A CA 1
ATOM 703 C C . VAL A 1 91 ? -8.020 -0.512 8.648 1.00 88.88 91 VAL A C 1
ATOM 705 O O . VAL A 1 91 ? -8.972 -1.075 8.114 1.00 88.88 91 VAL A O 1
ATOM 708 N N . HIS A 1 92 ? -7.799 0.792 8.526 1.00 86.19 92 HIS A N 1
ATOM 709 C CA . HIS A 1 92 ? -8.654 1.669 7.727 1.00 86.19 92 HIS A CA 1
ATOM 710 C C . HIS A 1 92 ? -8.181 1.719 6.272 1.00 86.19 92 HIS A C 1
ATOM 712 O O . HIS A 1 92 ? -8.980 1.864 5.349 1.00 86.19 92 HIS A O 1
ATOM 718 N N . VAL A 1 93 ? -6.865 1.603 6.075 1.00 87.12 93 VAL A N 1
ATOM 719 C CA . VAL A 1 93 ? -6.215 1.693 4.767 1.00 87.12 93 VAL A CA 1
ATOM 720 C C . VAL A 1 93 ? -5.178 0.596 4.637 1.00 87.12 93 VAL A C 1
ATOM 722 O O . VAL A 1 93 ? -4.389 0.376 5.558 1.00 87.12 93 VAL A O 1
ATOM 725 N N . ILE A 1 94 ? -5.141 -0.045 3.473 1.00 91.00 94 ILE A N 1
ATOM 726 C CA . ILE A 1 94 ? -4.047 -0.927 3.071 1.00 91.00 94 ILE A CA 1
ATOM 727 C C . ILE A 1 94 ? -3.296 -0.268 1.918 1.00 91.00 94 ILE A C 1
ATOM 729 O O . ILE A 1 94 ? -3.895 0.069 0.905 1.00 91.00 94 ILE A O 1
ATOM 733 N N . ILE A 1 95 ? -1.987 -0.090 2.052 1.00 90.56 95 ILE A N 1
ATOM 734 C CA . ILE A 1 95 ? -1.108 0.426 1.002 1.00 90.56 95 ILE A CA 1
ATOM 735 C C . ILE A 1 95 ? -0.244 -0.731 0.512 1.00 90.56 95 ILE A C 1
ATOM 737 O O . ILE A 1 95 ? 0.507 -1.311 1.294 1.00 90.56 95 ILE A O 1
ATOM 741 N N . SER A 1 96 ? -0.337 -1.076 -0.770 1.00 91.31 96 SER A N 1
ATOM 742 C CA . SER A 1 96 ? 0.493 -2.119 -1.368 1.00 91.31 96 SER A CA 1
ATOM 743 C C . SER A 1 96 ? 1.606 -1.513 -2.220 1.00 91.31 96 SER A C 1
ATOM 745 O O . SER A 1 96 ? 1.379 -0.727 -3.140 1.00 91.31 96 SER A O 1
ATOM 747 N N . LEU A 1 97 ? 2.837 -1.890 -1.894 1.00 89.38 97 LEU A N 1
ATOM 748 C CA . LEU A 1 97 ? 4.041 -1.628 -2.667 1.00 89.38 97 LEU A CA 1
ATOM 749 C C . LEU A 1 97 ? 4.471 -2.985 -3.233 1.00 89.38 97 LEU A C 1
ATOM 751 O O . LEU A 1 97 ? 5.268 -3.698 -2.638 1.00 89.38 97 LEU A O 1
ATOM 755 N N . THR A 1 98 ? 3.832 -3.423 -4.310 1.00 89.88 98 THR A N 1
ATOM 756 C CA . THR A 1 98 ? 3.985 -4.803 -4.801 1.00 89.88 98 THR A CA 1
ATOM 757 C C . THR A 1 98 ? 4.000 -4.841 -6.321 1.00 89.88 98 THR A C 1
ATOM 759 O O . THR A 1 98 ? 3.835 -3.819 -6.982 1.00 89.88 98 THR A O 1
ATOM 762 N N . THR A 1 99 ? 4.193 -6.007 -6.914 1.00 89.06 99 THR A N 1
ATOM 763 C CA . THR A 1 99 ? 3.941 -6.235 -8.336 1.00 89.06 99 THR A CA 1
ATOM 764 C C . THR A 1 99 ? 2.459 -6.064 -8.681 1.00 89.06 99 THR A C 1
ATOM 766 O O . THR A 1 99 ? 1.571 -6.179 -7.836 1.00 89.06 99 THR A O 1
ATOM 769 N N . CYS A 1 100 ? 2.170 -5.807 -9.959 1.00 87.62 100 CYS A N 1
ATOM 770 C CA . CYS A 1 100 ? 0.799 -5.597 -10.428 1.00 87.62 100 CYS A CA 1
ATOM 771 C C . CYS A 1 100 ? -0.147 -6.767 -10.094 1.00 87.62 100 CYS A C 1
ATOM 773 O O . CYS A 1 100 ? -1.264 -6.552 -9.630 1.00 87.62 100 CYS A O 1
ATOM 775 N N . SER A 1 101 ? 0.313 -8.005 -10.289 1.00 88.44 101 SER A N 1
ATOM 776 C CA . SER A 1 101 ? -0.470 -9.215 -10.015 1.00 88.44 101 SER A CA 1
ATOM 777 C C . SER A 1 101 ? -0.811 -9.362 -8.532 1.00 88.44 101 SER A C 1
ATOM 779 O O . SER A 1 101 ? -1.937 -9.720 -8.188 1.00 88.44 101 SER A O 1
ATOM 781 N N . VAL A 1 102 ? 0.137 -9.050 -7.646 1.00 91.19 102 VAL A N 1
ATOM 782 C CA . VAL A 1 102 ? -0.085 -9.064 -6.196 1.00 91.19 102 VAL A CA 1
ATOM 783 C C . VAL A 1 102 ? -1.051 -7.951 -5.792 1.00 91.19 102 VAL A C 1
ATOM 785 O O . VAL A 1 102 ? -1.979 -8.207 -5.030 1.00 91.19 102 VAL A O 1
ATOM 788 N N . ALA A 1 103 ? -0.915 -6.748 -6.349 1.00 90.12 103 ALA A N 1
ATOM 789 C CA . ALA A 1 103 ? -1.841 -5.649 -6.085 1.00 90.12 103 ALA A CA 1
ATOM 790 C C . ALA A 1 103 ? -3.291 -5.981 -6.498 1.00 90.12 103 ALA A C 1
ATOM 792 O O . ALA A 1 103 ? -4.217 -5.694 -5.741 1.00 90.12 103 ALA A O 1
ATOM 793 N N . GLN A 1 104 ? -3.498 -6.634 -7.647 1.00 89.31 104 GLN A N 1
ATOM 794 C CA . GLN A 1 104 ? -4.825 -7.103 -8.081 1.00 89.31 104 GLN A CA 1
ATOM 795 C C . GLN A 1 104 ? -5.391 -8.185 -7.152 1.00 89.31 104 GLN A C 1
ATOM 797 O O . GLN A 1 104 ? -6.581 -8.189 -6.830 1.00 89.31 104 GLN A O 1
ATOM 802 N N . LEU A 1 105 ? -4.537 -9.094 -6.675 1.00 90.44 105 LEU A N 1
ATOM 803 C CA . LEU A 1 105 ? -4.938 -10.092 -5.689 1.00 90.44 105 LEU A CA 1
ATOM 804 C C . LEU A 1 105 ? -5.376 -9.422 -4.379 1.00 90.44 105 LEU A C 1
ATOM 806 O O . LEU A 1 105 ? -6.439 -9.754 -3.858 1.00 90.44 105 LEU A O 1
ATOM 810 N N . ILE A 1 106 ? -4.613 -8.446 -3.881 1.00 91.50 106 ILE A N 1
ATOM 811 C CA . ILE A 1 106 ? -4.972 -7.681 -2.680 1.00 91.50 106 ILE A CA 1
ATOM 812 C C . ILE A 1 106 ? -6.300 -6.943 -2.892 1.00 91.50 106 ILE A C 1
ATOM 814 O O . ILE A 1 106 ? -7.172 -7.032 -2.035 1.00 91.50 106 ILE A O 1
ATOM 818 N N . GLU A 1 107 ? -6.506 -6.286 -4.036 1.00 90.06 107 GLU A N 1
ATOM 819 C CA . GLU A 1 107 ? -7.779 -5.637 -4.383 1.00 90.06 107 GLU A CA 1
ATOM 820 C C . GLU A 1 107 ? -8.971 -6.600 -4.301 1.00 90.06 107 GLU A C 1
ATOM 822 O O . GLU A 1 107 ? -10.011 -6.255 -3.731 1.00 90.06 107 GLU A O 1
ATOM 827 N N . SER A 1 108 ? -8.828 -7.816 -4.836 1.00 88.31 108 SER A N 1
ATOM 828 C CA . SER A 1 108 ? -9.894 -8.823 -4.792 1.00 88.31 108 SER A CA 1
ATOM 829 C C . SER A 1 108 ? -10.240 -9.257 -3.362 1.00 88.31 108 SER A C 1
ATOM 831 O O . SER A 1 108 ? -11.387 -9.598 -3.076 1.00 88.31 108 SER A O 1
ATOM 833 N N . GLN A 1 109 ? -9.261 -9.203 -2.454 1.00 89.31 109 GLN A N 1
ATOM 834 C CA . GLN A 1 109 ? -9.419 -9.547 -1.045 1.00 89.31 109 GLN A CA 1
ATOM 835 C C . GLN A 1 109 ? -9.940 -8.378 -0.208 1.00 89.31 109 GLN A C 1
ATOM 837 O O . GLN A 1 109 ? -10.655 -8.611 0.756 1.00 89.31 109 GLN A O 1
ATOM 842 N N . THR A 1 110 ? -9.620 -7.128 -0.545 1.00 88.62 110 THR A N 1
ATOM 843 C CA . THR A 1 110 ? -10.043 -5.948 0.230 1.00 88.62 110 THR A CA 1
ATOM 844 C C . THR A 1 110 ? -11.409 -5.415 -0.192 1.00 88.62 110 THR A C 1
ATOM 846 O O . THR A 1 110 ? -12.160 -4.933 0.661 1.00 88.62 110 THR A O 1
ATOM 849 N N . SER A 1 111 ? -11.774 -5.554 -1.472 1.00 85.44 111 SER A N 1
ATOM 850 C CA . SER A 1 111 ? -13.035 -5.033 -2.024 1.00 85.44 111 SER A CA 1
ATOM 851 C C . SER A 1 111 ? -14.290 -5.534 -1.288 1.00 85.44 111 SER A C 1
ATOM 853 O O . SER A 1 111 ? -15.133 -4.702 -0.942 1.00 85.44 111 SER A O 1
ATOM 855 N N . PRO A 1 112 ? -14.439 -6.837 -0.956 1.00 87.00 112 PRO A N 1
ATOM 856 C CA . PRO A 1 112 ? -15.609 -7.327 -0.217 1.00 87.00 112 PRO A CA 1
ATOM 857 C C . PRO A 1 112 ? -15.753 -6.710 1.181 1.00 87.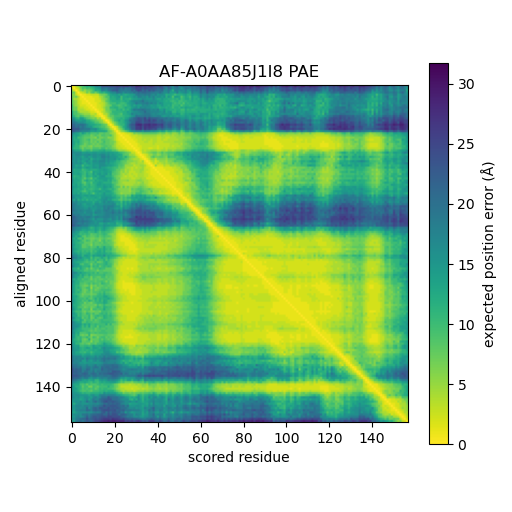00 112 PRO A C 1
ATOM 859 O O . PRO A 1 112 ? -16.865 -6.576 1.688 1.00 87.00 112 PRO A O 1
ATOM 862 N N . HIS A 1 113 ? -14.633 -6.310 1.787 1.00 86.12 113 HIS A N 1
ATOM 863 C CA . HIS A 1 113 ? -14.576 -5.710 3.120 1.00 86.12 113 HIS A CA 1
ATOM 864 C C . HIS A 1 113 ? -14.654 -4.177 3.091 1.00 86.12 113 HIS A C 1
ATOM 866 O O . HIS A 1 113 ? -14.653 -3.557 4.151 1.00 86.12 113 HIS A O 1
ATOM 872 N N . ARG A 1 114 ? -14.745 -3.564 1.898 1.00 84.25 114 ARG A N 1
ATOM 873 C CA . ARG A 1 114 ? -14.793 -2.103 1.690 1.00 84.25 114 ARG A CA 1
ATOM 874 C C . ARG A 1 114 ? -13.635 -1.352 2.348 1.00 84.25 114 ARG A C 1
ATOM 876 O O . ARG A 1 114 ? -13.793 -0.212 2.777 1.00 84.25 114 ARG A O 1
ATOM 883 N N . ILE A 1 115 ? -12.473 -1.991 2.427 1.00 85.31 115 ILE A N 1
ATOM 884 C CA . ILE A 1 115 ? -11.265 -1.351 2.941 1.00 85.31 115 ILE A CA 1
ATOM 885 C C . ILE A 1 115 ? -10.626 -0.554 1.814 1.00 85.31 115 ILE A C 1
ATOM 887 O O . ILE A 1 115 ? -10.454 -1.058 0.702 1.00 85.31 115 ILE A O 1
ATOM 891 N N . THR A 1 116 ? -10.269 0.697 2.095 1.00 86.19 116 THR A N 1
ATOM 892 C CA . THR A 1 116 ? -9.556 1.537 1.134 1.00 86.19 116 THR A CA 1
ATOM 893 C C . THR A 1 116 ? -8.192 0.918 0.860 1.00 86.19 116 THR A C 1
ATOM 895 O O . THR A 1 116 ? -7.363 0.775 1.761 1.00 86.19 116 THR A O 1
ATOM 898 N N . HIS A 1 117 ? -7.956 0.539 -0.391 1.00 89.56 117 HIS A N 1
ATOM 899 C CA . HIS A 1 117 ? -6.700 -0.055 -0.825 1.00 89.56 117 HIS A CA 1
ATOM 900 C C . HIS A 1 117 ? -5.975 0.927 -1.743 1.00 89.56 117 HIS A C 1
ATOM 902 O O . HIS A 1 117 ? -6.559 1.464 -2.671 1.00 89.56 117 HIS A O 1
ATOM 908 N N . VAL A 1 118 ? -4.701 1.198 -1.493 1.00 89.69 118 VAL A N 1
ATOM 909 C CA . VAL A 1 118 ? -3.880 2.077 -2.325 1.00 89.69 118 VAL A CA 1
ATOM 910 C C . VAL A 1 118 ? -2.780 1.234 -2.939 1.00 89.69 118 VAL A C 1
ATOM 912 O O . VAL A 1 118 ? -1.845 0.831 -2.249 1.00 89.69 118 VAL A O 1
ATOM 915 N N . ALA A 1 119 ? -2.894 0.968 -4.234 1.00 89.31 119 ALA A N 1
ATOM 916 C CA . ALA A 1 119 ? -1.931 0.166 -4.966 1.00 89.31 119 ALA A CA 1
ATOM 917 C C . ALA A 1 119 ? -0.895 1.061 -5.649 1.00 89.31 119 ALA A C 1
ATOM 919 O O . ALA A 1 119 ? -1.234 1.868 -6.516 1.00 89.31 119 ALA A O 1
ATOM 920 N N . ILE A 1 120 ? 0.378 0.890 -5.292 1.00 86.69 120 ILE A N 1
ATOM 921 C CA . ILE A 1 120 ? 1.521 1.535 -5.946 1.00 86.69 120 ILE A CA 1
ATOM 922 C C . ILE A 1 120 ? 2.378 0.420 -6.562 1.00 86.69 120 ILE A C 1
ATOM 924 O O . ILE A 1 120 ? 3.370 -0.013 -5.964 1.00 86.69 120 ILE A O 1
ATOM 928 N N . PRO A 1 121 ? 1.977 -0.106 -7.732 1.00 85.50 121 PRO A N 1
ATOM 929 C CA . PRO A 1 121 ? 2.624 -1.270 -8.298 1.00 85.50 121 PRO A CA 1
ATOM 930 C C . PRO A 1 121 ? 4.000 -0.942 -8.886 1.00 85.50 121 PRO A C 1
ATOM 932 O O . PRO A 1 121 ? 4.199 0.107 -9.511 1.00 85.50 121 PRO A O 1
ATOM 935 N N . ARG A 1 122 ? 4.946 -1.872 -8.738 1.00 80.44 122 ARG A N 1
ATOM 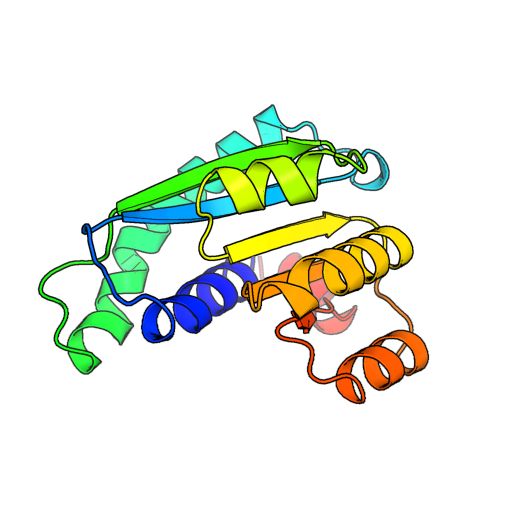936 C CA . ARG A 1 122 ? 6.246 -1.840 -9.411 1.00 80.44 122 ARG A CA 1
ATOM 937 C C . ARG A 1 122 ? 6.545 -3.208 -10.043 1.00 80.44 122 ARG A C 1
ATOM 939 O O . ARG A 1 122 ? 6.647 -4.181 -9.307 1.00 80.44 122 ARG A O 1
ATOM 946 N N . PRO A 1 123 ? 6.719 -3.304 -11.375 1.00 78.62 123 PRO A N 1
ATOM 947 C CA . PRO A 1 123 ? 6.535 -2.248 -12.378 1.00 78.62 123 PRO A CA 1
ATOM 948 C C . PRO A 1 123 ? 5.073 -1.771 -12.472 1.00 78.62 123 PRO A C 1
ATOM 950 O O . PRO A 1 123 ? 4.170 -2.389 -11.908 1.00 78.62 123 PRO A O 1
ATOM 953 N N . ALA A 1 124 ? 4.840 -0.665 -13.186 1.00 79.75 124 ALA A N 1
ATOM 954 C CA . ALA A 1 124 ? 3.489 -0.164 -13.421 1.00 79.75 124 ALA A CA 1
ATOM 955 C C . ALA A 1 124 ? 2.636 -1.203 -14.177 1.00 79.75 124 ALA A C 1
ATOM 957 O O . ALA A 1 124 ? 3.103 -1.830 -15.128 1.00 79.75 124 ALA A O 1
ATOM 958 N N . CYS A 1 125 ? 1.383 -1.363 -13.751 1.00 81.56 125 CYS A N 1
ATOM 959 C CA . CYS A 1 125 ? 0.370 -2.165 -14.438 1.00 81.56 125 CYS A CA 1
ATOM 960 C C . CYS A 1 125 ? 0.064 -1.657 -15.861 1.00 81.56 125 CYS A C 1
ATOM 962 O O . CYS A 1 125 ? 0.224 -0.467 -16.148 1.00 81.56 125 CYS A O 1
ATOM 964 N N . SER A 1 126 ? -0.444 -2.531 -16.737 1.00 81.50 126 SER A N 1
ATOM 965 C CA . SER A 1 126 ? -1.033 -2.085 -18.005 1.00 81.50 126 SER A CA 1
ATOM 966 C C . SER A 1 126 ? -2.350 -1.337 -17.751 1.00 81.50 126 SER A C 1
ATOM 968 O O . SER A 1 126 ? -2.972 -1.483 -16.701 1.00 81.50 126 SER A O 1
ATOM 970 N N . LYS A 1 127 ? -2.786 -0.509 -18.708 1.00 72.94 127 LYS A N 1
ATOM 971 C CA . LYS A 1 127 ? -4.063 0.218 -18.582 1.00 72.94 127 LYS A CA 1
ATOM 972 C C . LYS A 1 127 ? -5.252 -0.740 -18.518 1.00 72.94 127 LYS A C 1
ATOM 974 O O . LYS A 1 127 ? -6.079 -0.616 -17.623 1.00 72.94 127 LYS A O 1
ATOM 979 N N . ASP A 1 128 ? -5.250 -1.759 -19.375 1.00 69.88 128 ASP A N 1
ATOM 980 C CA . ASP A 1 128 ? -6.313 -2.767 -19.440 1.00 69.88 128 ASP A CA 1
ATOM 981 C C . ASP A 1 128 ? -6.528 -3.481 -18.098 1.00 69.88 128 ASP A C 1
ATOM 983 O O . ASP A 1 128 ? -7.656 -3.804 -17.735 1.00 69.88 128 ASP A O 1
ATOM 987 N N . SER A 1 129 ? -5.448 -3.697 -17.336 1.00 65.12 129 SER A N 1
ATOM 988 C CA . SER A 1 129 ? -5.503 -4.390 -16.050 1.00 65.12 129 SER A CA 1
ATOM 989 C C . SER A 1 129 ? -6.039 -3.515 -14.909 1.00 65.12 129 SER A C 1
ATOM 991 O O . SER A 1 129 ? -6.431 -4.051 -13.877 1.00 65.12 129 SER A O 1
ATOM 993 N N . ILE A 1 130 ? -6.040 -2.187 -15.075 1.00 67.75 130 ILE A N 1
ATOM 994 C CA . ILE A 1 130 ? -6.648 -1.228 -14.138 1.00 67.75 130 ILE A CA 1
ATOM 995 C C . ILE A 1 130 ? -8.091 -0.936 -14.536 1.00 67.75 130 ILE A C 1
ATOM 997 O O . ILE A 1 130 ? -8.959 -0.850 -13.674 1.00 67.75 130 ILE A O 1
ATOM 1001 N N . ASP A 1 131 ? -8.373 -0.820 -15.831 1.00 64.69 131 ASP A N 1
ATOM 1002 C CA . ASP A 1 131 ? -9.729 -0.560 -16.313 1.00 64.69 131 ASP A CA 1
ATOM 1003 C C . ASP A 1 131 ? -10.665 -1.736 -15.977 1.00 64.69 131 ASP A C 1
ATOM 1005 O O . ASP A 1 131 ? -11.817 -1.524 -15.596 1.00 64.69 131 ASP A O 1
ATOM 1009 N N . SER A 1 132 ? -10.157 -2.977 -15.979 1.00 61.06 132 SER A N 1
ATOM 1010 C CA . SER A 1 132 ? -10.881 -4.143 -15.448 1.00 61.06 132 SER A CA 1
ATOM 1011 C C . SER A 1 132 ? -11.197 -4.031 -13.951 1.00 61.06 132 SER A C 1
ATOM 1013 O O . SER A 1 132 ? -12.253 -4.473 -13.494 1.00 61.06 132 SER A O 1
ATOM 1015 N N . SER A 1 133 ? -10.295 -3.417 -13.188 1.00 58.53 133 SER A N 1
ATOM 1016 C CA . SER A 1 133 ? -10.442 -3.181 -11.751 1.00 58.53 133 SER A CA 1
ATOM 1017 C C . SER A 1 133 ? -11.433 -2.048 -11.453 1.00 58.53 133 SER A C 1
ATOM 1019 O O . SER A 1 133 ? -12.243 -2.171 -10.539 1.00 58.53 133 SER A O 1
ATOM 1021 N N . ALA A 1 134 ? -11.449 -0.989 -12.269 1.00 54.59 134 ALA A N 1
ATOM 1022 C CA . ALA A 1 134 ? -12.372 0.146 -12.153 1.00 54.59 134 ALA A CA 1
ATOM 1023 C C . ALA A 1 134 ? -13.827 -0.192 -12.536 1.00 54.59 134 ALA A C 1
ATOM 1025 O O . ALA A 1 134 ? -14.760 0.464 -12.077 1.00 54.59 134 ALA A O 1
ATOM 1026 N N . LEU A 1 135 ? -14.030 -1.217 -13.372 1.00 53.25 135 LEU A N 1
ATOM 1027 C CA . LEU A 1 135 ? -15.357 -1.768 -13.681 1.00 53.25 135 LEU A CA 1
ATOM 1028 C C . LEU A 1 135 ? -15.950 -2.571 -12.512 1.00 53.25 135 LEU A C 1
ATOM 1030 O O . LEU A 1 135 ? -17.162 -2.781 -12.448 1.00 53.25 135 LEU A O 1
ATOM 1034 N N . SER A 1 136 ? -15.101 -3.003 -11.582 1.00 55.41 136 SER A N 1
ATOM 1035 C CA . SER A 1 136 ? -15.505 -3.589 -10.308 1.00 55.41 136 SER A CA 1
ATOM 1036 C C . SER A 1 136 ? -15.793 -2.445 -9.332 1.00 55.41 136 SER A C 1
ATOM 1038 O O . SER A 1 136 ? -15.134 -1.414 -9.393 1.00 55.41 136 SER A O 1
ATOM 1040 N N . ALA A 1 137 ? -16.744 -2.590 -8.407 1.00 60.72 137 ALA A N 1
ATOM 1041 C CA . ALA A 1 137 ? -17.012 -1.606 -7.343 1.00 60.72 137 ALA A CA 1
ATOM 1042 C C . ALA A 1 137 ? -15.872 -1.540 -6.292 1.00 60.72 137 ALA A C 1
ATOM 1044 O O . ALA A 1 137 ? -16.109 -1.618 -5.088 1.00 60.72 137 ALA A O 1
ATOM 1045 N N . SER A 1 138 ? -14.6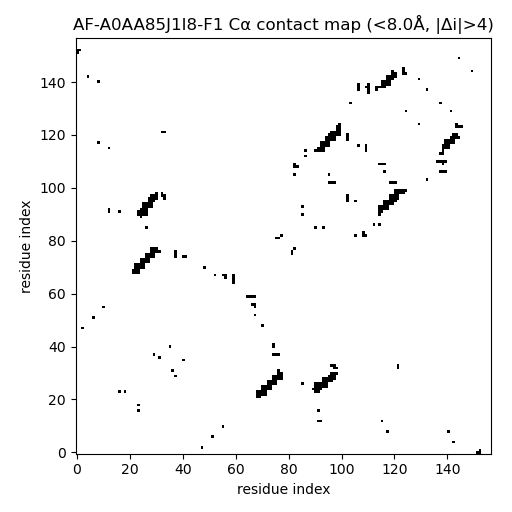31 -1.475 -6.765 1.00 68.12 138 SER A N 1
ATOM 1046 C CA . SER A 1 138 ? -13.396 -1.511 -6.005 1.00 68.12 138 SER A CA 1
ATOM 1047 C C . SER A 1 138 ? -13.169 -0.182 -5.297 1.00 68.12 138 SER A C 1
ATOM 1049 O O . SER A 1 138 ? -13.327 0.895 -5.872 1.00 68.12 138 SER A O 1
ATOM 1051 N N . THR A 1 139 ? -12.744 -0.261 -4.041 1.00 77.25 139 THR A N 1
ATOM 1052 C CA . THR A 1 139 ? -12.241 0.868 -3.246 1.00 77.25 139 THR A CA 1
ATOM 1053 C C . THR A 1 139 ? -10.740 1.088 -3.467 1.00 77.25 139 THR A C 1
ATOM 1055 O O . THR A 1 139 ? -10.083 1.745 -2.654 1.00 77.25 139 THR A O 1
ATOM 1058 N N . THR A 1 140 ? -10.175 0.512 -4.537 1.00 84.31 140 THR A N 1
ATOM 1059 C CA . THR A 1 140 ? -8.743 0.586 -4.828 1.00 84.31 140 THR A CA 1
ATOM 1060 C C . THR A 1 140 ? -8.379 1.859 -5.585 1.00 84.31 140 THR A C 1
ATOM 1062 O O . THR A 1 140 ? -8.869 2.130 -6.680 1.00 84.31 140 THR A O 1
ATOM 1065 N N . ILE A 1 141 ? -7.445 2.618 -5.022 1.00 85.12 141 ILE A N 1
ATOM 1066 C CA . ILE A 1 141 ? -6.803 3.771 -5.640 1.00 85.12 141 ILE A CA 1
ATOM 1067 C C . ILE A 1 141 ? -5.489 3.297 -6.262 1.00 85.12 141 ILE A C 1
ATOM 1069 O O . ILE A 1 141 ? -4.539 2.951 -5.558 1.00 85.12 141 ILE A O 1
ATOM 1073 N N . TRP A 1 142 ? -5.427 3.303 -7.589 1.00 83.56 142 TRP A N 1
ATOM 1074 C CA . TRP A 1 142 ? -4.236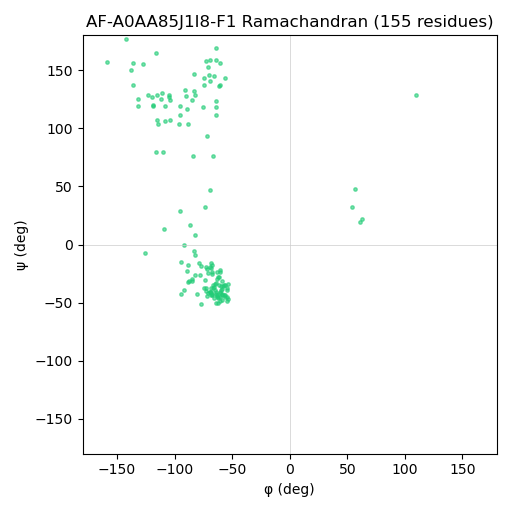 2.924 -8.344 1.00 83.56 142 TRP A CA 1
ATOM 1075 C C . TRP A 1 142 ? -3.333 4.137 -8.575 1.00 83.56 142 TRP A C 1
ATOM 1077 O O . TRP A 1 142 ? -3.704 5.090 -9.259 1.00 83.56 142 TRP A O 1
ATOM 1087 N N . ILE A 1 143 ? -2.120 4.099 -8.028 1.00 82.00 143 ILE A N 1
ATOM 1088 C CA . ILE A 1 143 ? -1.103 5.133 -8.215 1.00 82.00 143 ILE A CA 1
ATOM 1089 C C . ILE A 1 143 ? -0.016 4.567 -9.119 1.00 82.00 143 ILE A C 1
ATOM 1091 O O . ILE A 1 143 ? 0.815 3.767 -8.695 1.00 82.00 143 ILE A O 1
ATOM 1095 N N . GLN A 1 144 ? 0.006 5.022 -10.369 1.00 75.06 144 GLN A N 1
ATOM 1096 C CA . GLN A 1 144 ? 1.021 4.634 -11.341 1.00 75.06 144 GLN A CA 1
ATOM 1097 C C . GLN A 1 144 ? 2.036 5.764 -11.542 1.00 75.06 144 GLN A C 1
ATOM 1099 O O . GLN A 1 144 ? 1.713 6.771 -12.181 1.00 75.06 144 GLN A O 1
ATOM 1104 N N . PRO A 1 145 ? 3.273 5.641 -11.028 1.00 65.75 145 PRO A N 1
ATOM 1105 C CA . PRO A 1 145 ? 4.327 6.584 -11.366 1.00 65.75 145 PRO A CA 1
ATOM 1106 C C . PRO A 1 145 ? 4.615 6.473 -12.865 1.00 65.75 145 PRO A C 1
ATOM 1108 O O . PRO A 1 145 ? 5.122 5.453 -13.331 1.00 65.75 145 PRO A O 1
ATOM 1111 N N . THR A 1 146 ? 4.287 7.509 -13.637 1.00 64.06 146 THR A N 1
ATOM 1112 C CA . THR A 1 146 ? 4.678 7.548 -15.048 1.00 64.06 146 THR A CA 1
ATOM 1113 C C . THR A 1 146 ? 6.185 7.807 -15.157 1.00 64.06 146 THR A C 1
ATOM 1115 O O . THR A 1 146 ? 6.791 8.356 -14.221 1.00 64.06 146 THR A O 1
ATOM 1118 N N . PRO A 1 147 ? 6.825 7.439 -16.279 1.00 62.31 147 PRO A N 1
ATOM 1119 C CA . PRO A 1 147 ? 8.218 7.789 -16.534 1.00 62.31 147 PRO A CA 1
ATOM 1120 C C . PRO A 1 147 ? 8.488 9.293 -16.402 1.00 62.31 147 PRO A C 1
ATOM 1122 O O . PRO A 1 147 ? 9.538 9.670 -15.899 1.00 62.31 147 PRO A O 1
ATOM 1125 N N . GLU A 1 148 ? 7.534 10.153 -16.767 1.00 58.09 148 GLU A N 1
ATOM 1126 C CA . GLU A 1 148 ? 7.639 11.617 -16.682 1.00 58.09 148 GLU A CA 1
ATOM 1127 C C . GLU A 1 148 ? 7.560 12.122 -15.236 1.00 58.09 148 GLU A C 1
ATOM 1129 O O . GLU A 1 148 ? 8.308 13.012 -14.836 1.00 58.09 148 GLU A O 1
ATOM 1134 N N . HIS A 1 149 ? 6.683 11.539 -14.413 1.00 60.91 149 HIS A N 1
ATOM 1135 C CA . HIS A 1 149 ? 6.649 11.831 -12.978 1.00 60.91 149 HIS A CA 1
ATOM 1136 C C . HIS A 1 149 ? 7.918 11.337 -12.276 1.00 60.91 149 HIS A C 1
ATOM 1138 O O . HIS A 1 149 ? 8.448 12.006 -11.388 1.00 60.91 149 HIS A O 1
ATOM 1144 N N . THR A 1 150 ? 8.432 10.185 -12.705 1.00 56.00 150 THR A N 1
ATOM 1145 C CA . THR A 1 150 ? 9.680 9.609 -12.196 1.00 56.00 150 THR A CA 1
ATOM 1146 C C . THR A 1 150 ? 10.882 10.454 -12.613 1.00 56.00 150 THR A C 1
ATOM 1148 O O . THR A 1 150 ? 11.737 10.744 -11.779 1.00 56.00 150 THR A O 1
ATOM 1151 N N . SE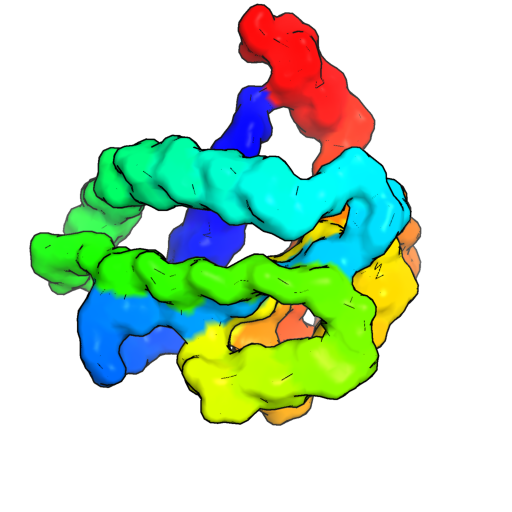R A 1 151 ? 10.930 10.913 -13.866 1.00 47.56 151 SER A N 1
ATOM 1152 C CA . SER A 1 151 ? 12.007 11.760 -14.374 1.00 47.56 151 SER A CA 1
ATOM 1153 C C . SER A 1 151 ? 12.004 13.117 -13.681 1.00 47.56 151 SER A C 1
ATOM 1155 O O . SER A 1 151 ? 13.039 13.512 -13.160 1.00 47.56 151 SER A O 1
ATOM 1157 N N . ARG A 1 152 ? 10.852 13.782 -13.532 1.00 51.81 152 ARG A N 1
ATOM 1158 C CA . ARG A 1 152 ? 10.752 15.010 -12.724 1.00 51.81 152 ARG A CA 1
ATOM 1159 C C . ARG A 1 152 ? 11.210 14.801 -11.287 1.00 51.81 152 ARG A C 1
ATOM 1161 O O . ARG A 1 152 ? 11.971 15.603 -10.763 1.00 51.81 152 ARG A O 1
ATOM 1168 N N . ALA A 1 153 ? 10.820 13.698 -10.650 1.00 54.50 153 ALA A N 1
ATOM 1169 C CA . ALA A 1 153 ? 11.257 13.396 -9.290 1.00 54.50 153 ALA A CA 1
ATOM 1170 C C . ALA A 1 153 ? 12.779 13.195 -9.144 1.00 54.50 153 ALA A C 1
ATOM 1172 O O . ALA A 1 153 ? 13.277 13.343 -8.027 1.00 54.50 153 ALA A O 1
ATOM 1173 N N . ILE A 1 154 ? 13.478 12.832 -10.226 1.00 46.62 154 ILE A N 1
ATOM 1174 C CA . ILE A 1 154 ? 14.930 12.603 -10.274 1.00 46.62 154 ILE A CA 1
ATOM 1175 C C . ILE A 1 154 ? 15.689 13.861 -10.722 1.00 46.62 154 ILE A C 1
ATOM 1177 O O . ILE A 1 154 ? 16.730 14.162 -10.149 1.00 46.62 154 ILE A O 1
ATOM 1181 N N . TYR A 1 155 ? 15.191 14.579 -11.732 1.00 37.34 155 TYR A N 1
ATOM 1182 C CA . TYR A 1 155 ? 15.872 15.722 -12.352 1.00 37.34 155 TYR A CA 1
ATOM 1183 C C . TYR A 1 155 ? 15.559 17.069 -11.688 1.00 37.34 155 TYR A C 1
ATOM 1185 O O . TYR A 1 155 ? 16.359 17.988 -11.812 1.00 37.34 155 TYR A O 1
ATOM 1193 N N . GLU A 1 156 ? 14.436 17.196 -10.975 1.00 42.94 156 GLU A N 1
ATOM 1194 C CA . GLU A 1 156 ? 14.086 18.396 -10.192 1.00 42.94 156 GLU A CA 1
ATOM 1195 C C . GLU A 1 156 ? 14.496 18.248 -8.707 1.00 42.94 156 GLU A C 1
ATOM 1197 O O . GLU A 1 156 ? 13.827 18.780 -7.818 1.00 42.94 156 GLU A O 1
ATOM 1202 N N . LEU A 1 157 ? 15.551 17.467 -8.430 1.00 40.44 157 LEU A N 1
ATOM 1203 C CA . LEU A 1 157 ? 16.186 17.352 -7.108 1.00 40.44 157 LEU A CA 1
ATOM 1204 C C . LEU A 1 157 ? 17.149 18.510 -6.840 1.00 40.44 157 LEU A C 1
ATOM 1206 O O . LEU A 1 157 ? 18.016 18.762 -7.705 1.00 40.44 157 LEU A O 1
#

Organism: Trichobilharzia regenti (NCBI:txid157069)